Protein AF-A0A0L6JTG1-F1 (afdb_monomer)

Radius of gyration: 14.19 Å; Cα contacts (8 Å, |Δi|>4): 88; chains: 1; bounding box: 35×26×36 Å

Mean predicted aligned error: 7.5 Å

Nearest PDB structures (foldseek):
  1us1-assembly1_A  TM=4.472E-01  e=3.647E+00  Homo sapiens
  7jg1-assembly1_J  TM=3.888E-01  e=5.389E+00  Mus musculus
  7bl5-assembly1_7  TM=4.336E-01  e=7.462E+00  Escherichia coli str. K-12 substr. MG1655

Structure (mmCIF, N/CA/C/O backbone):
data_AF-A0A0L6JTG1-F1
#
_entry.id   AF-A0A0L6JTG1-F1
#
loop_
_atom_site.group_PDB
_atom_site.id
_atom_site.type_symbol
_atom_site.label_atom_id
_atom_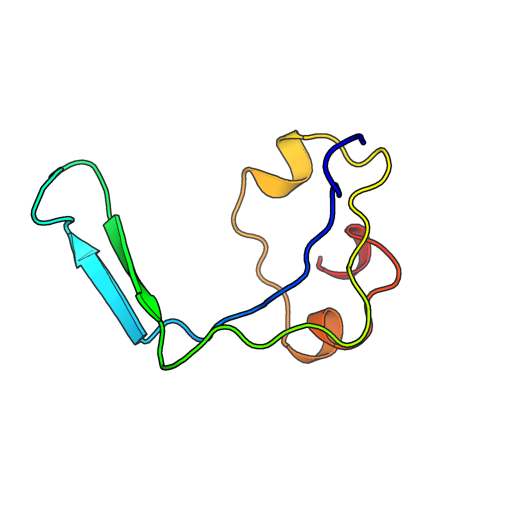site.label_alt_id
_atom_site.label_comp_id
_atom_site.label_asym_id
_atom_site.label_entity_id
_atom_site.label_seq_id
_atom_site.pdbx_PDB_ins_code
_atom_site.Cartn_x
_atom_site.Cartn_y
_atom_site.Cartn_z
_atom_site.occupancy
_atom_site.B_iso_or_equiv
_atom_site.auth_seq_id
_atom_site.auth_comp_id
_atom_site.auth_asym_id
_atom_site.auth_atom_id
_atom_site.pdbx_PDB_model_num
ATOM 1 N N . MET A 1 1 ? 24.515 -3.559 0.843 1.00 42.00 1 MET A N 1
ATOM 2 C CA . MET A 1 1 ? 23.192 -3.581 0.185 1.00 42.00 1 MET A CA 1
ATOM 3 C C . MET A 1 1 ? 22.350 -2.499 0.836 1.00 42.00 1 MET A C 1
ATOM 5 O O . MET A 1 1 ? 22.137 -2.577 2.039 1.00 42.00 1 MET A O 1
ATOM 9 N N . S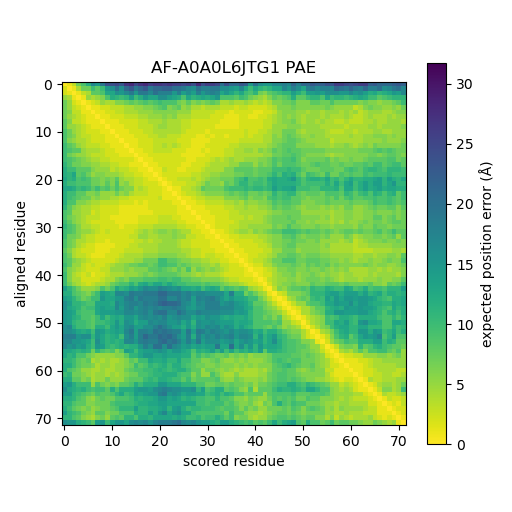ER A 1 2 ? 21.969 -1.465 0.092 1.00 61.25 2 SER A N 1
ATOM 10 C CA . SER A 1 2 ? 21.056 -0.422 0.581 1.00 61.25 2 SER A CA 1
ATOM 11 C C . SER A 1 2 ? 19.604 -0.874 0.361 1.00 61.25 2 SER A C 1
ATOM 13 O O . SER A 1 2 ? 19.364 -1.645 -0.569 1.00 61.25 2 SER A O 1
ATOM 15 N N . PRO A 1 3 ? 18.637 -0.454 1.195 1.00 71.38 3 PRO A N 1
ATOM 16 C CA . PRO A 1 3 ? 17.234 -0.821 1.011 1.00 71.38 3 PRO A CA 1
ATOM 17 C C . PRO A 1 3 ? 16.690 -0.285 -0.320 1.00 71.38 3 PRO A C 1
ATOM 19 O O . PRO A 1 3 ? 16.978 0.849 -0.702 1.00 71.38 3 PRO A O 1
ATOM 22 N N . ILE A 1 4 ? 15.885 -1.095 -1.013 1.00 68.62 4 ILE A N 1
ATOM 23 C CA . ILE A 1 4 ? 15.200 -0.682 -2.243 1.00 68.62 4 ILE A CA 1
ATOM 24 C C . ILE A 1 4 ? 14.078 0.284 -1.850 1.00 68.62 4 ILE A C 1
ATOM 26 O O . ILE A 1 4 ? 13.082 -0.109 -1.245 1.00 68.62 4 ILE A O 1
ATOM 30 N N . GLN A 1 5 ? 14.252 1.563 -2.172 1.00 80.44 5 GLN A N 1
ATOM 31 C CA . GLN A 1 5 ? 13.251 2.604 -1.958 1.00 80.44 5 GLN A CA 1
ATOM 32 C C . GLN A 1 5 ? 12.270 2.608 -3.137 1.00 80.44 5 GLN A C 1
ATOM 34 O O . GLN A 1 5 ? 12.402 3.428 -4.040 1.00 80.44 5 GLN A O 1
ATOM 39 N N . ALA A 1 6 ? 11.319 1.670 -3.161 1.00 82.81 6 ALA A N 1
ATOM 40 C CA . ALA A 1 6 ? 10.322 1.550 -4.230 1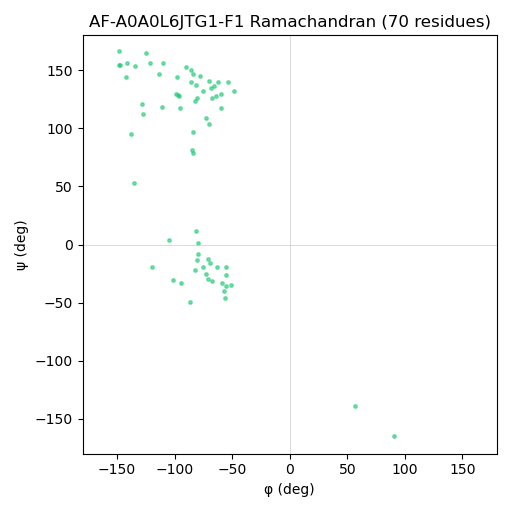.00 82.81 6 ALA A CA 1
ATOM 41 C C . ALA A 1 6 ? 8.974 1.007 -3.726 1.00 82.81 6 ALA A C 1
ATOM 43 O O . ALA A 1 6 ? 8.925 0.272 -2.738 1.00 82.81 6 ALA A O 1
ATOM 44 N N . ILE A 1 7 ? 7.888 1.328 -4.434 1.00 83.44 7 ILE A N 1
ATOM 45 C CA . ILE A 1 7 ? 6.615 0.604 -4.313 1.00 83.44 7 ILE A CA 1
ATOM 46 C C . ILE A 1 7 ? 6.722 -0.643 -5.187 1.00 83.44 7 ILE A C 1
ATOM 48 O O . ILE A 1 7 ? 6.991 -0.537 -6.380 1.00 83.44 7 ILE A O 1
ATOM 52 N N . THR A 1 8 ? 6.527 -1.815 -4.593 1.00 88.56 8 THR A N 1
ATOM 53 C CA . THR A 1 8 ? 6.732 -3.108 -5.267 1.00 88.56 8 THR A CA 1
ATOM 54 C C . THR A 1 8 ? 5.471 -3.959 -5.337 1.00 88.56 8 THR A C 1
ATOM 56 O O . THR A 1 8 ? 5.402 -4.872 -6.146 1.00 88.56 8 THR A O 1
ATOM 59 N N . HIS A 1 9 ? 4.480 -3.681 -4.490 1.00 91.12 9 HIS A N 1
ATOM 60 C CA . HIS A 1 9 ? 3.267 -4.483 -4.378 1.00 91.12 9 HIS A CA 1
ATOM 61 C C . HIS A 1 9 ? 2.047 -3.595 -4.162 1.00 91.12 9 HIS A C 1
ATOM 63 O O . HIS A 1 9 ? 2.147 -2.502 -3.596 1.00 91.12 9 HIS A O 1
ATOM 69 N N . TYR A 1 10 ? 0.881 -4.117 -4.526 1.00 90.00 10 TYR A N 1
ATOM 70 C CA . TYR A 1 10 ? -0.416 -3.556 -4.174 1.00 90.00 10 TYR A CA 1
ATOM 71 C C . TYR A 1 10 ? -1.362 -4.651 -3.692 1.00 90.00 10 TYR A C 1
ATOM 73 O O . TYR A 1 10 ? -1.220 -5.819 -4.034 1.00 90.00 10 TYR A O 1
ATOM 81 N N . ALA A 1 11 ? -2.328 -4.290 -2.854 1.00 91.50 11 ALA A N 1
ATOM 82 C CA . ALA A 1 11 ? -3.302 -5.238 -2.331 1.00 91.50 11 ALA A CA 1
ATOM 83 C C . ALA A 1 11 ? -4.674 -4.582 -2.246 1.00 91.50 11 ALA A C 1
ATOM 85 O O . ALA A 1 11 ? -4.801 -3.403 -1.904 1.00 91.50 11 ALA A O 1
ATOM 86 N N . LYS A 1 12 ? -5.714 -5.365 -2.521 1.00 91.94 12 LYS A N 1
ATOM 87 C CA . LYS A 1 12 ? -7.088 -4.936 -2.290 1.00 91.94 12 LYS A CA 1
ATOM 88 C C . LYS A 1 12 ? -7.379 -4.996 -0.792 1.00 91.94 12 LYS A C 1
ATOM 90 O O . LYS A 1 12 ? -7.091 -5.994 -0.137 1.00 91.94 12 LYS A O 1
ATOM 95 N N . VAL A 1 13 ? -7.954 -3.935 -0.235 1.00 92.81 13 VAL A N 1
ATOM 96 C CA . VAL A 1 13 ? -8.376 -3.914 1.172 1.00 92.81 13 VAL A CA 1
ATOM 97 C C . VAL A 1 13 ? -9.725 -4.621 1.304 1.00 92.81 13 VAL A C 1
ATOM 99 O O . VAL A 1 13 ? -10.681 -4.257 0.623 1.00 92.81 13 VAL A O 1
ATOM 102 N N . LYS A 1 14 ? -9.800 -5.615 2.194 1.00 94.56 14 LYS A N 1
ATOM 103 C CA . LYS A 1 14 ? -11.028 -6.339 2.549 1.00 94.56 14 LYS A CA 1
ATOM 104 C C . LYS A 1 14 ? -11.801 -5.641 3.663 1.00 94.56 14 LYS A C 1
ATOM 106 O O . LYS A 1 14 ? -13.005 -5.442 3.541 1.00 94.56 14 LYS A O 1
ATOM 111 N N . SER A 1 15 ? -11.118 -5.290 4.751 1.00 93.88 15 SER A N 1
ATOM 112 C CA . SER A 1 15 ? -11.715 -4.612 5.906 1.00 93.88 15 SER A CA 1
ATOM 113 C C . SER A 1 15 ? -10.722 -3.663 6.568 1.00 93.88 15 SER A C 1
ATOM 115 O O . SER A 1 15 ? -9.502 -3.833 6.479 1.00 93.8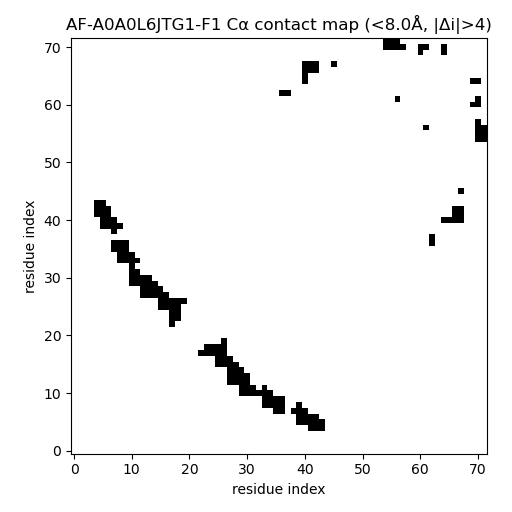8 15 SER A O 1
ATOM 117 N N . ILE A 1 16 ? -11.270 -2.648 7.234 1.00 94.94 16 ILE A N 1
ATOM 118 C CA . ILE A 1 16 ? -10.526 -1.749 8.110 1.00 94.94 16 ILE A CA 1
ATOM 119 C C . ILE A 1 16 ? -11.248 -1.734 9.452 1.00 94.94 16 ILE A C 1
ATOM 121 O O . ILE A 1 16 ? -12.361 -1.224 9.557 1.00 94.94 16 ILE A O 1
ATOM 125 N N . GLU A 1 17 ? -10.605 -2.275 10.477 1.00 94.12 17 GLU A N 1
ATOM 126 C CA . GLU A 1 17 ? -11.202 -2.497 11.794 1.00 94.12 17 GLU A CA 1
ATOM 127 C C . GLU A 1 17 ? -10.353 -1.836 12.885 1.00 94.12 17 GLU A C 1
ATOM 129 O O . GLU A 1 17 ? -9.207 -1.434 12.654 1.00 94.12 17 GLU A O 1
ATOM 134 N N . ALA A 1 18 ? -10.903 -1.683 14.089 1.00 94.44 18 ALA A N 1
ATOM 135 C CA . ALA A 1 18 ? -10.095 -1.282 15.237 1.00 94.44 18 ALA A CA 1
ATOM 136 C C . ALA A 1 18 ? -9.091 -2.397 15.557 1.00 94.44 18 ALA A C 1
ATOM 138 O O . ALA A 1 18 ? -9.440 -3.577 15.541 1.00 94.44 18 ALA A O 1
ATOM 139 N N . SER A 1 19 ? -7.835 -2.043 15.838 1.00 93.12 19 SER A N 1
ATOM 140 C CA . SER A 1 19 ? -6.848 -3.061 16.190 1.00 93.12 19 SER A CA 1
ATOM 141 C C . SER A 1 19 ? -7.203 -3.681 17.548 1.00 93.12 19 SER A C 1
ATOM 143 O O . SER A 1 19 ? -7.288 -2.948 18.537 1.00 93.12 19 SER A O 1
ATOM 145 N N . PRO A 1 20 ? -7.329 -5.020 17.636 1.00 90.88 20 PRO A N 1
ATOM 146 C CA . PRO A 1 20 ? -7.665 -5.697 18.889 1.00 90.88 20 PRO A CA 1
ATOM 147 C C . PRO A 1 20 ? -6.529 -5.632 19.922 1.00 90.88 20 PRO A C 1
ATOM 149 O O . PRO A 1 20 ? -6.749 -5.880 21.101 1.00 90.88 20 PRO A O 1
ATOM 152 N N . ILE A 1 21 ? -5.310 -5.288 19.487 1.00 93.56 21 ILE A N 1
ATOM 153 C CA . ILE A 1 21 ? -4.104 -5.227 20.327 1.00 93.56 21 ILE A CA 1
ATOM 154 C C . ILE A 1 21 ? -3.778 -3.776 20.715 1.00 93.56 21 ILE A C 1
ATOM 156 O O . ILE A 1 21 ? -3.203 -3.521 21.771 1.00 93.56 21 ILE A O 1
ATOM 160 N N . LYS A 1 22 ? -4.115 -2.801 19.858 1.00 93.56 22 LYS A N 1
ATOM 161 C CA . LYS A 1 22 ? -3.825 -1.375 20.076 1.00 93.56 22 LYS A CA 1
ATOM 162 C C . LYS A 1 22 ? -5.026 -0.511 19.677 1.00 93.56 22 LYS A C 1
ATOM 164 O O . LYS A 1 22 ? -5.094 -0.099 18.522 1.00 93.56 22 LYS A O 1
ATOM 169 N N . PRO A 1 23 ? -5.913 -0.139 20.617 1.00 88.88 23 PRO A N 1
ATOM 170 C CA . PRO A 1 23 ? -7.159 0.576 20.312 1.00 88.88 23 PRO A CA 1
ATOM 171 C C . PRO A 1 23 ? -6.994 1.893 19.532 1.00 88.88 23 PRO A C 1
ATOM 173 O O . PRO A 1 23 ? -7.892 2.298 18.803 1.00 88.88 23 PRO A O 1
ATOM 176 N N . SER A 1 24 ? -5.838 2.559 19.638 1.00 93.31 24 SER A N 1
ATOM 177 C CA . SER A 1 24 ? -5.522 3.790 18.893 1.00 93.31 24 SER A CA 1
ATOM 178 C C . SER A 1 24 ? -5.073 3.561 17.442 1.00 93.31 24 SER A C 1
ATOM 180 O O . SER A 1 24 ? -4.720 4.512 16.741 1.00 93.31 24 SER A O 1
ATOM 182 N N . LYS A 1 25 ? -5.029 2.309 16.980 1.00 91.94 25 LYS A N 1
ATOM 183 C CA . LYS A 1 25 ? -4.574 1.914 15.643 1.00 91.94 25 LYS A CA 1
ATOM 184 C C . LYS A 1 25 ? -5.679 1.165 14.905 1.00 91.94 25 LYS A C 1
ATOM 186 O O . LYS A 1 25 ? -6.552 0.550 15.513 1.00 91.94 25 LYS A O 1
ATOM 191 N N . LYS A 1 26 ? -5.606 1.189 13.574 1.00 92.00 26 LYS A N 1
ATOM 192 C CA . LYS A 1 26 ? -6.472 0.388 12.705 1.00 92.00 26 LYS A CA 1
ATOM 193 C C . LYS A 1 26 ? -5.753 -0.887 12.269 1.00 92.00 26 LYS A C 1
ATOM 195 O O . LYS A 1 26 ? -4.543 -0.862 12.051 1.00 92.00 26 LYS A O 1
ATOM 200 N N . LEU A 1 27 ? -6.502 -1.975 12.152 1.00 92.94 27 LEU A N 1
ATOM 201 C CA . LEU A 1 27 ? -6.099 -3.211 11.494 1.00 92.94 27 LEU A CA 1
ATOM 202 C C . LEU A 1 27 ? -6.637 -3.176 10.061 1.00 92.94 27 LEU A C 1
ATOM 204 O O . LEU A 1 27 ? -7.821 -2.913 9.860 1.00 92.94 27 LEU A O 1
ATOM 208 N N . ILE A 1 28 ? -5.768 -3.407 9.079 1.00 93.25 28 ILE A N 1
ATOM 209 C CA . ILE A 1 28 ? -6.143 -3.474 7.665 1.00 93.25 28 ILE A CA 1
ATOM 210 C C . ILE A 1 28 ? -5.988 -4.924 7.225 1.00 93.25 28 ILE A C 1
ATOM 212 O O . ILE A 1 28 ? -4.883 -5.463 7.268 1.00 93.25 28 ILE A O 1
ATOM 216 N N . THR A 1 29 ? -7.087 -5.539 6.804 1.00 94.31 29 THR A N 1
ATOM 217 C CA . THR A 1 29 ? -7.092 -6.904 6.270 1.00 94.31 29 THR A CA 1
ATOM 218 C C . T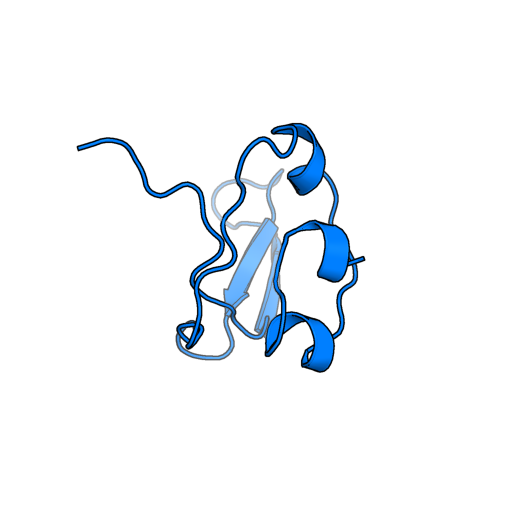HR A 1 29 ? -7.095 -6.838 4.751 1.00 94.31 29 THR A C 1
ATOM 220 O O . THR A 1 29 ? -7.923 -6.134 4.170 1.00 94.31 29 THR A O 1
ATOM 223 N N . PHE A 1 30 ? -6.190 -7.562 4.096 1.00 95.69 30 PHE A N 1
ATOM 224 C CA . PHE A 1 30 ? -6.160 -7.657 2.636 1.00 95.69 30 PHE A CA 1
ATOM 225 C C . PHE A 1 30 ? -7.120 -8.735 2.122 1.00 95.69 30 PHE A C 1
ATOM 227 O O . PHE A 1 30 ? -7.361 -9.753 2.773 1.00 95.69 30 PHE A O 1
ATOM 234 N N . ASP A 1 31 ? -7.693 -8.483 0.950 1.00 94.44 31 ASP A N 1
ATOM 235 C CA . ASP A 1 31 ? -8.499 -9.434 0.192 1.00 94.44 31 ASP A CA 1
ATOM 236 C C . ASP A 1 31 ? -7.554 -10.295 -0.655 1.00 94.44 31 ASP A C 1
ATOM 238 O O . ASP A 1 31 ? -7.290 -9.995 -1.818 1.00 94.44 31 ASP A O 1
ATOM 242 N N . GLY A 1 32 ? -6.972 -11.316 -0.021 1.00 93.62 32 GLY A N 1
ATOM 243 C CA . GLY A 1 32 ? -5.966 -12.187 -0.629 1.00 93.62 32 GLY A CA 1
ATOM 244 C C . GLY A 1 32 ? -4.523 -11.714 -0.423 1.00 93.62 32 GLY A C 1
ATOM 245 O O . GLY A 1 32 ? -4.228 -10.901 0.457 1.00 93.62 32 GLY A O 1
ATOM 246 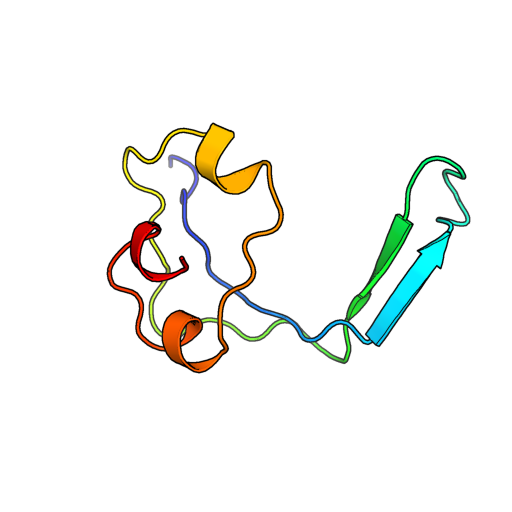N N . CYS A 1 33 ? -3.609 -12.278 -1.214 1.00 93.69 33 CYS A N 1
ATOM 247 C CA . CYS A 1 33 ? -2.191 -11.930 -1.178 1.00 93.69 33 CYS A CA 1
ATOM 248 C C . CYS A 1 33 ? -1.932 -10.603 -1.913 1.00 93.69 33 CYS A C 1
ATOM 250 O O . CYS A 1 33 ? -2.579 -10.341 -2.929 1.00 93.69 33 CYS A O 1
ATOM 252 N N . PRO A 1 34 ? -0.976 -9.779 -1.446 1.00 92.69 34 PRO A N 1
ATOM 253 C CA . PRO A 1 34 ? -0.464 -8.667 -2.236 1.00 92.69 34 PRO A CA 1
ATOM 254 C C . PRO A 1 34 ? 0.022 -9.145 -3.606 1.00 92.69 34 PRO A C 1
ATOM 256 O O . PRO A 1 34 ? 0.647 -10.199 -3.713 1.00 92.69 34 PRO A O 1
ATOM 259 N N . ILE A 1 35 ? -0.268 -8.356 -4.631 1.00 92.25 35 ILE A N 1
ATOM 260 C CA . ILE A 1 35 ? 0.124 -8.588 -6.016 1.00 92.25 35 ILE A CA 1
ATOM 261 C C . ILE A 1 35 ? 1.393 -7.779 -6.277 1.00 92.25 35 ILE A C 1
ATOM 263 O O . ILE A 1 35 ? 1.443 -6.586 -5.965 1.00 92.25 35 ILE A O 1
ATOM 267 N N . GLU A 1 36 ? 2.417 -8.439 -6.808 1.00 91.38 36 GLU A N 1
ATOM 268 C CA . GLU A 1 36 ? 3.662 -7.797 -7.229 1.00 91.38 36 GLU A CA 1
ATOM 269 C C . GLU A 1 36 ? 3.417 -6.933 -8.474 1.00 91.38 36 GLU A C 1
ATOM 271 O O . GLU A 1 36 ? 2.626 -7.285 -9.350 1.00 91.38 36 GLU A O 1
ATOM 276 N N . LEU A 1 37 ? 4.058 -5.768 -8.526 1.00 85.88 37 LEU A N 1
ATOM 277 C CA . LEU A 1 37 ? 4.047 -4.911 -9.707 1.00 85.88 37 LEU A CA 1
ATOM 278 C C . LEU A 1 37 ? 5.079 -5.414 -10.716 1.00 85.88 37 LEU A C 1
ATOM 280 O O . LEU A 1 37 ? 6.221 -5.670 -10.344 1.00 85.88 37 LEU A O 1
ATOM 284 N N . ASP A 1 38 ? 4.711 -5.443 -11.999 1.00 85.25 38 ASP A N 1
ATOM 285 C CA . ASP A 1 38 ? 5.635 -5.801 -13.086 1.00 85.25 38 ASP A CA 1
ATOM 286 C C . ASP A 1 38 ? 6.857 -4.868 -13.136 1.00 85.25 38 ASP A C 1
ATOM 288 O O . ASP A 1 38 ? 7.963 -5.283 -13.485 1.00 85.25 38 ASP A O 1
ATOM 292 N N . LEU A 1 39 ? 6.658 -3.595 -12.771 1.00 82.81 39 LEU A N 1
ATOM 293 C CA . LEU A 1 39 ? 7.706 -2.586 -12.666 1.00 82.81 39 LEU A CA 1
ATOM 294 C C . LEU A 1 39 ? 7.641 -1.897 -11.294 1.00 82.81 39 LEU A C 1
ATOM 296 O O . LEU A 1 39 ? 6.620 -1.289 -10.961 1.00 82.81 39 LEU A O 1
ATOM 300 N N . PRO A 1 40 ? 8.717 -1.949 -10.485 1.00 82.31 40 PRO A N 1
ATOM 301 C CA . PRO A 1 40 ? 8.750 -1.262 -9.203 1.00 82.31 40 PRO A CA 1
ATOM 302 C C . PRO A 1 40 ? 8.777 0.258 -9.400 1.00 82.31 40 PRO A C 1
ATOM 304 O O . PRO A 1 40 ? 9.573 0.793 -10.173 1.00 82.31 40 PRO A O 1
ATOM 307 N N . ILE A 1 41 ? 7.950 0.972 -8.638 1.00 82.56 41 ILE A N 1
ATOM 308 C CA . ILE A 1 41 ? 7.864 2.436 -8.688 1.00 82.56 41 ILE A CA 1
ATOM 309 C C . ILE A 1 41 ? 8.956 3.002 -7.793 1.00 82.56 41 ILE A C 1
ATOM 311 O O . ILE A 1 41 ? 8.803 3.066 -6.569 1.00 82.56 41 ILE A O 1
ATOM 315 N N . VAL A 1 42 ? 10.083 3.367 -8.396 1.00 81.56 42 VAL A N 1
ATOM 316 C CA . VAL A 1 42 ? 11.245 3.884 -7.670 1.00 81.56 42 VAL A CA 1
ATOM 317 C C . VAL A 1 42 ? 10.877 5.200 -6.993 1.00 81.56 42 VAL A C 1
ATOM 319 O O . VAL A 1 42 ? 10.364 6.122 -7.627 1.00 81.56 42 VAL A O 1
ATOM 322 N N . LEU A 1 43 ? 11.139 5.290 -5.686 1.00 72.62 43 LEU A N 1
ATOM 323 C CA . LEU A 1 43 ? 10.858 6.502 -4.929 1.00 72.62 43 LEU A CA 1
ATOM 324 C C . LEU A 1 43 ? 11.859 7.625 -5.268 1.00 72.62 43 LEU A C 1
ATOM 326 O O . LEU A 1 43 ? 11.516 8.797 -5.167 1.00 72.62 43 LEU A O 1
ATOM 330 N N . GLY A 1 44 ? 13.070 7.283 -5.724 1.00 70.56 44 GLY A N 1
ATOM 331 C CA . GLY A 1 44 ? 14.079 8.245 -6.185 1.00 70.56 44 GLY A CA 1
ATOM 332 C C . GLY A 1 44 ? 14.433 9.283 -5.115 1.00 70.56 44 GLY A C 1
ATOM 333 O O . GLY A 1 44 ? 14.516 8.953 -3.934 1.00 70.56 44 GLY A O 1
ATOM 334 N N . GLU A 1 45 ? 14.592 10.546 -5.520 1.00 64.44 45 GLU A N 1
ATOM 335 C CA . GLU A 1 45 ? 14.758 11.688 -4.601 1.00 64.44 45 GLU A CA 1
ATOM 336 C C . GLU A 1 45 ? 13.427 12.213 -4.036 1.00 64.44 45 GLU A C 1
ATOM 338 O O . GLU A 1 45 ? 13.375 13.300 -3.451 1.00 64.44 45 GLU A O 1
ATOM 343 N N . ALA A 1 46 ? 12.316 11.488 -4.215 1.00 62.53 46 ALA A N 1
ATOM 344 C CA . ALA A 1 46 ? 11.046 11.966 -3.706 1.00 62.53 46 ALA A CA 1
ATOM 345 C C . ALA A 1 46 ? 11.126 12.140 -2.193 1.00 62.53 46 ALA A C 1
ATOM 347 O O . ALA A 1 46 ? 11.519 11.246 -1.440 1.00 62.53 46 ALA A O 1
ATOM 348 N N . ASN A 1 47 ? 10.711 13.327 -1.759 1.00 61.94 47 ASN A N 1
ATOM 349 C CA . ASN A 1 47 ? 10.667 13.695 -0.358 1.00 61.94 47 ASN A CA 1
ATOM 350 C C . ASN A 1 47 ? 9.985 12.576 0.451 1.00 61.94 47 ASN A C 1
ATOM 352 O O . ASN A 1 47 ? 8.900 12.122 0.093 1.00 61.94 47 ASN A O 1
ATOM 356 N N . ALA A 1 48 ? 10.580 12.148 1.567 1.00 61.00 48 ALA A N 1
ATOM 357 C CA . ALA A 1 48 ? 9.980 11.152 2.460 1.00 61.00 48 ALA A CA 1
ATOM 358 C C . ALA A 1 48 ? 8.569 11.556 2.951 1.00 61.00 48 ALA A C 1
ATOM 360 O O . ALA A 1 48 ? 7.783 10.718 3.395 1.00 61.00 48 ALA A O 1
ATOM 361 N N . ASN A 1 49 ? 8.230 12.845 2.863 1.00 62.00 49 ASN A N 1
ATOM 362 C CA . ASN A 1 49 ? 6.902 13.382 3.141 1.00 62.00 49 ASN A CA 1
ATOM 363 C C . ASN A 1 49 ? 5.875 13.105 2.030 1.00 62.00 49 ASN A C 1
ATOM 365 O O . ASN A 1 49 ? 4.681 13.124 2.315 1.00 62.00 49 ASN A O 1
ATOM 369 N N . SER A 1 50 ? 6.304 12.795 0.804 1.00 60.94 50 SER A N 1
ATOM 370 C CA . SER A 1 50 ? 5.436 12.529 -0.355 1.00 60.94 50 SER A CA 1
ATOM 371 C C . SER A 1 50 ? 4.534 11.304 -0.174 1.00 60.94 50 SER A C 1
ATOM 373 O O . SER A 1 50 ? 3.526 11.184 -0.865 1.00 60.94 50 SER A O 1
ATOM 375 N N . MET A 1 51 ? 4.879 10.414 0.764 1.00 64.31 51 MET A N 1
ATOM 376 C CA . MET A 1 51 ? 4.125 9.201 1.117 1.00 64.31 51 MET A CA 1
ATOM 377 C C . MET A 1 51 ? 3.355 9.326 2.446 1.00 64.31 51 MET A C 1
ATOM 379 O O . MET A 1 51 ? 2.769 8.352 2.912 1.00 64.31 51 MET A O 1
ATOM 383 N N . ARG A 1 52 ? 3.369 10.497 3.107 1.00 65.06 52 ARG A N 1
ATOM 384 C CA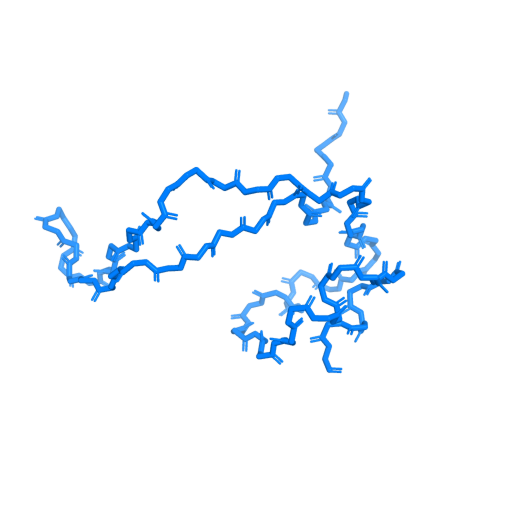 . ARG A 1 52 ? 2.747 10.672 4.438 1.00 65.06 52 ARG A CA 1
ATOM 385 C C . ARG A 1 52 ? 1.232 10.881 4.401 1.00 65.06 52 ARG A C 1
ATOM 387 O O . ARG A 1 52 ? 0.598 10.775 5.449 1.00 65.06 52 ARG A O 1
ATOM 394 N N . SER A 1 53 ? 0.649 11.158 3.238 1.00 56.66 53 SER A N 1
ATOM 395 C CA . SER A 1 53 ? -0.801 11.231 3.049 1.00 56.66 53 SER A CA 1
ATOM 396 C C . SER A 1 53 ? -1.290 10.104 2.132 1.00 56.66 53 SER A C 1
ATOM 398 O O . SER A 1 53 ? -0.573 9.716 1.206 1.00 56.66 53 SER A O 1
ATOM 400 N N . PRO A 1 54 ? -2.507 9.569 2.351 1.00 57.22 54 PRO A N 1
ATOM 401 C CA . PRO A 1 54 ? -3.139 8.687 1.381 1.00 57.22 54 PRO A CA 1
ATOM 402 C C . PRO A 1 54 ? -3.302 9.458 0.073 1.00 57.22 54 PRO A C 1
ATOM 404 O O . PRO A 1 54 ? -3.992 10.477 0.035 1.00 57.22 54 PRO A O 1
ATOM 407 N N . ARG A 1 55 ? -2.650 8.994 -0.991 1.00 67.38 55 ARG A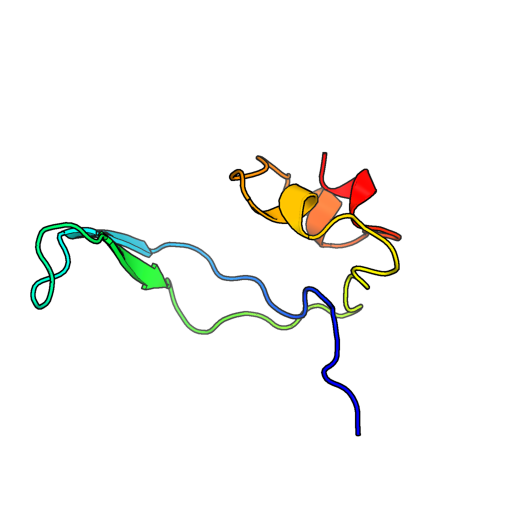 N 1
ATOM 408 C CA . ARG A 1 55 ? -2.862 9.537 -2.331 1.00 67.38 55 ARG A CA 1
ATOM 409 C C . ARG A 1 55 ? -3.880 8.647 -3.017 1.00 67.38 55 ARG A C 1
ATOM 411 O O . ARG A 1 55 ? -3.667 7.443 -3.149 1.00 67.38 55 ARG A O 1
ATOM 418 N N . TYR A 1 56 ? -5.019 9.230 -3.366 1.00 62.38 56 TYR A N 1
ATOM 419 C CA . TYR A 1 56 ? -6.020 8.545 -4.166 1.00 62.38 56 TYR A CA 1
ATOM 420 C C . TYR A 1 56 ? -5.448 8.409 -5.575 1.00 62.38 56 TYR A C 1
ATOM 422 O O . TYR A 1 56 ? -5.377 9.386 -6.309 1.00 62.38 56 TYR A O 1
ATOM 430 N N . THR A 1 57 ? -4.990 7.207 -5.911 1.00 69.19 57 THR A N 1
ATOM 431 C CA . THR A 1 57 ? -4.519 6.856 -7.250 1.00 69.19 57 THR A CA 1
ATOM 432 C C . THR A 1 57 ? -5.508 5.898 -7.901 1.00 69.19 57 THR A C 1
ATOM 434 O O . THR A 1 57 ? -6.272 5.217 -7.210 1.00 69.19 57 THR A O 1
ATOM 437 N N . THR A 1 58 ? -5.529 5.849 -9.229 1.00 75.94 58 THR A N 1
ATOM 438 C CA . THR A 1 58 ? -6.331 4.864 -9.961 1.00 75.94 58 THR A CA 1
ATOM 439 C C . THR A 1 58 ? -5.502 3.605 -10.195 1.00 75.94 58 THR A C 1
ATOM 441 O O . THR A 1 58 ? -4.277 3.668 -10.283 1.00 75.94 58 THR A O 1
ATOM 444 N N . LEU A 1 59 ? -6.163 2.449 -10.322 1.00 77.38 59 LEU A N 1
ATOM 445 C CA . LEU A 1 59 ? -5.468 1.203 -10.664 1.00 77.38 59 LEU A CA 1
ATOM 446 C C . LEU A 1 59 ? -4.699 1.346 -11.986 1.00 77.38 59 LEU A C 1
ATOM 448 O O . LEU A 1 59 ? -3.565 0.907 -12.083 1.00 77.38 59 LEU A O 1
ATOM 452 N N . GLU A 1 60 ? -5.276 2.027 -12.974 1.00 77.44 60 GLU A N 1
ATOM 453 C CA . GLU A 1 60 ? -4.626 2.298 -14.261 1.00 77.44 60 GLU A CA 1
ATOM 454 C C . GLU A 1 60 ? -3.283 3.032 -14.107 1.00 77.44 60 GLU A C 1
ATOM 456 O O . GLU A 1 60 ? -2.279 2.612 -14.679 1.00 77.44 60 GLU A O 1
ATOM 461 N N . ARG A 1 61 ? -3.236 4.081 -13.276 1.00 75.44 61 ARG A N 1
ATOM 462 C CA . ARG A 1 61 ? -2.003 4.834 -12.992 1.00 75.44 61 ARG A CA 1
ATOM 463 C C . ARG A 1 61 ? -0.976 4.010 -12.225 1.00 75.44 61 ARG A C 1
ATOM 465 O O . ARG A 1 61 ? 0.219 4.187 -12.424 1.00 75.44 61 ARG A O 1
ATOM 472 N N . LEU A 1 62 ? -1.440 3.090 -11.382 1.00 78.19 62 LEU A N 1
ATOM 473 C CA . LEU A 1 62 ? -0.584 2.164 -10.648 1.00 78.19 62 LEU A CA 1
ATOM 474 C C . LEU A 1 62 ? 0.051 1.091 -11.547 1.00 78.19 62 LEU A C 1
ATOM 476 O O . LEU A 1 62 ? 1.147 0.633 -11.241 1.00 78.19 62 LEU A O 1
ATOM 480 N N . MET A 1 63 ? -0.610 0.704 -12.643 1.00 78.56 63 MET A N 1
ATOM 481 C CA . MET A 1 63 ? -0.115 -0.334 -13.558 1.00 78.56 63 MET A CA 1
ATOM 482 C C . MET A 1 63 ? 0.917 0.180 -14.573 1.00 78.56 63 MET A C 1
ATOM 484 O O . MET A 1 63 ? 1.680 -0.622 -15.101 1.00 78.56 63 MET A O 1
ATOM 488 N N . ASN A 1 64 ? 0.963 1.488 -14.859 1.00 75.56 64 ASN A N 1
ATOM 489 C CA . ASN A 1 64 ? 1.967 2.076 -15.760 1.00 75.56 64 ASN A CA 1
ATOM 490 C C . ASN A 1 64 ? 2.619 3.395 -15.262 1.00 75.56 64 ASN A C 1
ATOM 492 O O . ASN A 1 64 ? 2.615 4.396 -15.987 1.00 75.56 64 ASN A O 1
ATOM 496 N N . PRO A 1 65 ? 3.169 3.442 -14.039 1.00 71.56 65 PRO A N 1
ATOM 497 C CA . PRO A 1 65 ? 3.858 4.613 -13.508 1.00 71.56 65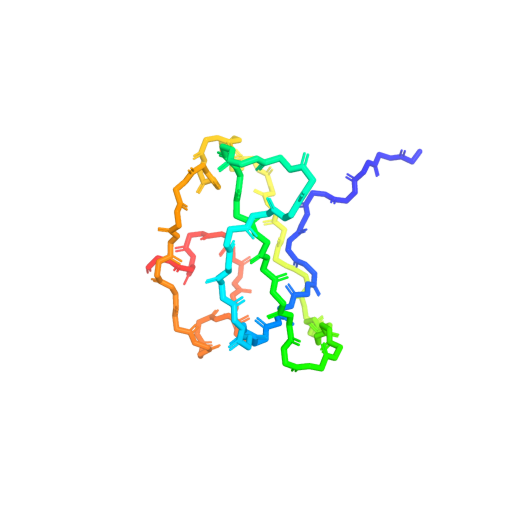 PRO A CA 1
ATOM 498 C C . PRO A 1 65 ? 5.333 4.624 -13.931 1.00 71.56 65 PRO A C 1
ATOM 500 O O . PRO A 1 65 ? 6.016 3.600 -13.890 1.00 71.56 65 PRO A O 1
ATOM 503 N N . LYS A 1 66 ? 5.858 5.797 -14.286 1.00 69.31 66 LYS A N 1
ATOM 504 C CA . LYS A 1 66 ? 7.301 6.012 -14.486 1.00 69.31 66 LYS A CA 1
ATOM 505 C C . LYS A 1 66 ? 7.954 6.548 -13.218 1.00 69.31 66 LYS A C 1
ATOM 507 O O . LYS A 1 66 ? 9.099 6.216 -12.925 1.00 69.31 66 LYS A O 1
ATOM 512 N N . GLU A 1 67 ? 7.216 7.345 -12.455 1.00 72.94 67 GLU A N 1
ATOM 513 C CA . GLU A 1 67 ? 7.668 7.956 -11.212 1.00 72.94 67 GLU A CA 1
ATOM 514 C C . GLU A 1 67 ? 6.524 8.128 -10.204 1.00 72.94 67 GLU A C 1
ATOM 516 O O . GLU A 1 67 ? 5.341 8.036 -10.525 1.00 72.94 67 GLU A O 1
ATOM 521 N N . ILE A 1 68 ? 6.872 8.407 -8.945 1.00 73.69 68 ILE A N 1
ATOM 522 C CA . ILE A 1 68 ? 5.908 8.697 -7.870 1.00 73.69 68 ILE A CA 1
ATOM 523 C C . ILE A 1 68 ? 4.896 9.781 -8.261 1.00 73.69 68 ILE A C 1
ATOM 525 O O . ILE A 1 68 ? 3.763 9.734 -7.774 1.00 73.69 68 ILE A O 1
ATOM 529 N N . SER A 1 69 ? 5.298 10.786 -9.046 1.00 72.31 69 SER A N 1
ATOM 530 C CA . SER A 1 69 ? 4.434 11.883 -9.508 1.00 72.31 69 SER A CA 1
ATOM 531 C C . SER A 1 69 ? 3.197 11.363 -10.226 1.00 72.31 69 SER A C 1
ATOM 533 O O . SER A 1 69 ? 2.119 11.921 -10.057 1.00 72.31 69 SER A O 1
ATOM 535 N N . ASP A 1 70 ? 3.345 10.265 -10.968 1.00 69.56 70 ASP A N 1
ATOM 536 C CA . ASP A 1 70 ? 2.309 9.715 -11.843 1.00 69.56 70 ASP A CA 1
ATOM 537 C C . ASP A 1 70 ? 1.145 9.088 -11.064 1.00 69.56 70 ASP A C 1
ATOM 539 O O . ASP A 1 70 ? 0.080 8.812 -11.618 1.00 69.56 70 ASP A O 1
ATOM 543 N N . LEU A 1 71 ? 1.327 8.880 -9.756 1.00 69.88 71 LEU A N 1
ATOM 544 C CA . LEU A 1 71 ? 0.288 8.364 -8.871 1.00 69.88 71 LEU A CA 1
ATOM 545 C C . LEU A 1 71 ? -0.725 9.438 -8.435 1.00 69.88 71 LEU A C 1
ATOM 547 O O . LEU A 1 71 ? -1.712 9.069 -7.794 1.00 69.88 71 LEU A O 1
ATOM 551 N N . LEU A 1 72 ? -0.486 10.722 -8.740 1.00 65.88 72 LEU A N 1
ATOM 552 C CA . LEU A 1 72 ? -1.338 11.873 -8.395 1.00 65.88 72 LEU A CA 1
ATOM 553 C C . LEU A 1 72 ? -2.318 12.259 -9.506 1.00 65.88 72 LEU A C 1
ATOM 555 O O . LEU A 1 72 ? -1.946 12.351 -10.694 1.00 65.88 72 LEU A O 1
#

Sequence (72 aa):
MSPIQAITHYAKVKSIEASPIKPSKKLITFDGCPIELDLPIVLGEANANSMRSPRYTTLERLMNPKEISDLL

Foldseek 3Di:
DDDQQWAFWDFAWPDWAQDPVDNVDIDTDTPDDTDTAPDTAGAPPPDPCLPVDDQDADVVLVNDPPHSVSRD

Solvent-accessible surface area (backbone atoms only — not comparable to full-atom values): 4700 Å² total; per-residue (Å²): 136,80,85,83,61,48,52,47,63,50,65,52,76,63,48,77,44,72,23,94,88,42,79,95,40,73,35,77,41,58,58,69,74,69,44,74,48,98,67,60,36,46,44,76,86,58,57,84,67,76,72,73,56,92,70,83,54,53,71,73,36,69,75,70,49,87,39,69,72,51,42,105

pLDDT: mean 79.74, std 12.85, range [42.0, 95.69]

Secondary structure (DSSP, 8-state):
-----EEEEE--EEEEEE-SS-TTSEEEEESSSPEEEEEEEE-TT--GGGGSS-----HHHHHS-SSGGGG-

Organism: NCBI:txid398512